Protein AF-A0A1I5LQE5-F1 (afdb_monomer_lite)

Sequence (142 aa):
MKKIWIHKKVYSLDMPLDDIEKDLETELRDYFKTEIGVSVKMVGDNVVEVLFHRTMNVDAHEDTILEQDTWLLTGEGHDNFVPAYSSAGSFAHFPNMVYYIDKTDFEDAYKRNAEFYSGCKIKKVTVTEWSTMLILRVEFEQ

Foldseek 3Di:
DDWFAFQLDIGDPVDDQVVVQVVLQVVCCVVVVDGWGWGWDDDPDFKIKIKIFAPFFDDDDDFWDWPVVLCRGHVPPRPPQDALDDPVVVPDPDPPDIDIDGQVSRFVSSQVVRCVVHVFAWPGWHWDDDGGMIMIMTGGDD

Secondary structure (DSSP, 8-state):
--EEEETTEEEETTS-HHHHHHHHHHHHHHHHSS--EEEEEEETTTEEEEEEE-SS-----SSEEEHHHHHHHH-TT-TT---SS-TTGGGG--TT---EEEHHHHHHHHHHHHHHHH---EEEEEEEEETTEEEEEEEEP-

Structure (mmCIF, N/CA/C/O backbone):
data_AF-A0A1I5LQE5-F1
#
_entry.id   AF-A0A1I5LQE5-F1
#
loop_
_atom_site.group_PDB
_atom_site.id
_atom_site.type_symbol
_atom_site.label_atom_id
_atom_site.label_alt_id
_atom_site.label_comp_id
_atom_site.label_asym_id
_atom_site.label_entity_id
_atom_site.label_seq_id
_atom_site.pdbx_PDB_ins_code
_atom_site.Cartn_x
_atom_site.Cartn_y
_atom_site.Cartn_z
_atom_site.occupancy
_atom_site.B_iso_or_equiv
_atom_site.auth_seq_id
_atom_site.auth_comp_id
_atom_site.auth_asym_id
_atom_site.auth_atom_id
_atom_site.pdbx_PDB_model_num
ATOM 1 N N . MET A 1 1 ? -10.208 -1.479 15.105 1.00 79.06 1 MET A N 1
ATOM 2 C CA . MET A 1 1 ? -8.745 -1.290 15.050 1.00 79.06 1 MET A CA 1
ATOM 3 C C . MET A 1 1 ? -8.305 -1.589 13.632 1.00 79.06 1 MET A C 1
ATOM 5 O O . MET A 1 1 ? -8.480 -2.723 13.198 1.00 79.06 1 MET A O 1
ATOM 9 N N . LYS A 1 2 ? -7.858 -0.570 12.893 1.00 91.44 2 LYS A N 1
ATOM 10 C CA . LYS A 1 2 ? -7.466 -0.723 11.486 1.00 91.44 2 LYS A CA 1
ATOM 11 C C . LYS A 1 2 ? -6.021 -1.196 11.432 1.00 91.44 2 LYS A C 1
ATOM 13 O O . LYS A 1 2 ? -5.190 -0.740 12.216 1.00 91.44 2 LYS A O 1
ATOM 18 N N . LYS A 1 3 ? -5.738 -2.132 10.539 1.00 95.75 3 LYS A N 1
ATOM 19 C CA . LYS A 1 3 ? -4.405 -2.684 10.338 1.00 95.75 3 LYS A CA 1
ATOM 20 C C . LYS A 1 3 ? -4.129 -2.762 8.849 1.00 95.75 3 LYS A C 1
ATOM 22 O O . LYS A 1 3 ? -5.023 -3.130 8.091 1.00 95.75 3 LYS A O 1
ATOM 27 N N . ILE A 1 4 ? -2.910 -2.445 8.444 1.00 95.56 4 ILE A N 1
ATOM 28 C CA . ILE A 1 4 ? -2.469 -2.581 7.056 1.00 95.56 4 ILE A CA 1
ATOM 29 C C . ILE A 1 4 ? -1.431 -3.696 6.960 1.00 95.56 4 ILE A C 1
ATOM 31 O O . ILE A 1 4 ? -0.595 -3.841 7.848 1.00 95.56 4 ILE A O 1
ATOM 35 N N . TRP A 1 5 ? -1.509 -4.502 5.905 1.00 95.00 5 TRP A N 1
ATOM 36 C CA . TRP A 1 5 ? -0.526 -5.541 5.615 1.00 95.00 5 TRP A CA 1
ATOM 37 C C . TRP A 1 5 ? 0.426 -5.059 4.522 1.00 95.00 5 TRP A C 1
ATOM 39 O O . TRP A 1 5 ? -0.018 -4.787 3.416 1.00 95.00 5 TRP A O 1
ATOM 49 N N . ILE A 1 6 ? 1.714 -4.918 4.804 1.00 94.31 6 ILE A N 1
ATOM 50 C CA . ILE A 1 6 ? 2.703 -4.408 3.848 1.00 94.31 6 ILE A CA 1
ATOM 51 C C . ILE A 1 6 ? 3.969 -5.217 4.015 1.00 94.31 6 ILE A C 1
ATOM 53 O O . ILE A 1 6 ? 4.400 -5.420 5.146 1.00 94.31 6 ILE A O 1
ATOM 57 N N . HIS A 1 7 ? 4.538 -5.663 2.896 1.00 91.19 7 HIS A N 1
ATOM 58 C CA . HIS A 1 7 ? 5.806 -6.378 2.836 1.00 91.19 7 HIS A CA 1
ATOM 59 C C . HIS A 1 7 ? 5.927 -7.415 3.961 1.00 91.19 7 HIS A C 1
ATOM 61 O O . HIS A 1 7 ? 6.694 -7.241 4.897 1.00 91.19 7 HIS A O 1
ATOM 67 N N . LYS A 1 8 ? 5.123 -8.487 3.906 1.00 88.62 8 LYS A N 1
ATOM 68 C CA . LYS A 1 8 ? 5.107 -9.582 4.904 1.00 88.62 8 LYS A CA 1
ATOM 69 C C . LYS A 1 8 ? 4.585 -9.230 6.305 1.00 88.62 8 LYS A C 1
ATOM 71 O O . LYS A 1 8 ? 4.215 -10.147 7.034 1.00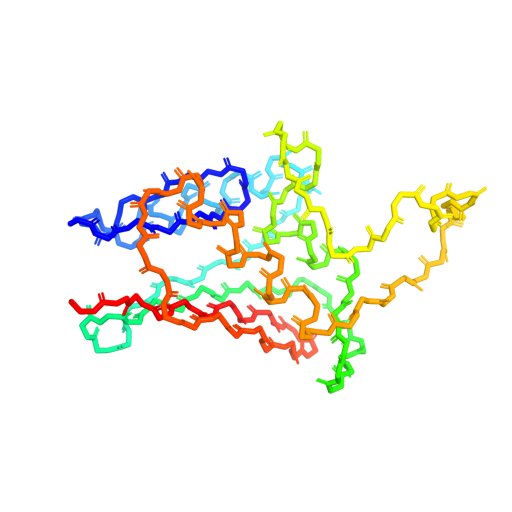 88.62 8 LYS A O 1
ATOM 76 N N . LYS A 1 9 ? 4.475 -7.959 6.694 1.00 92.75 9 LYS A N 1
ATOM 77 C CA . LYS A 1 9 ? 4.071 -7.556 8.052 1.00 92.75 9 LYS A CA 1
ATOM 78 C C . LYS A 1 9 ? 2.691 -6.928 8.126 1.00 92.75 9 LYS A C 1
ATOM 80 O O . LYS A 1 9 ? 2.166 -6.395 7.157 1.00 92.75 9 LYS A O 1
ATOM 85 N N . VAL A 1 10 ? 2.094 -6.986 9.316 1.00 94.81 10 VAL A N 1
ATOM 86 C CA . VAL A 1 10 ? 0.829 -6.318 9.638 1.00 94.81 10 VAL A CA 1
ATOM 87 C C . VAL A 1 10 ? 1.091 -5.229 10.669 1.00 94.81 10 VAL A C 1
ATOM 89 O O . VAL A 1 10 ? 1.505 -5.520 11.790 1.00 94.81 10 VAL A O 1
ATOM 92 N N . TYR A 1 11 ? 0.776 -3.991 10.310 1.00 96.31 11 TYR A N 1
ATOM 93 C CA . TYR A 1 11 ? 0.928 -2.821 11.165 1.00 96.31 11 TYR A CA 1
ATOM 94 C C . TYR A 1 11 ? -0.419 -2.375 11.715 1.00 96.31 11 TYR A C 1
ATOM 96 O O . TYR A 1 11 ? -1.403 -2.289 10.979 1.00 96.31 11 TYR A O 1
ATOM 104 N N . SER A 1 12 ? -0.468 -2.072 13.011 1.00 95.75 12 SER A N 1
ATOM 105 C CA . SER A 1 12 ? -1.611 -1.377 13.602 1.00 95.75 12 SER A CA 1
ATOM 106 C C . SER A 1 12 ? -1.584 0.086 13.191 1.00 95.75 12 SER A C 1
ATOM 108 O O . SER A 1 12 ? -0.578 0.738 13.413 1.00 95.75 12 SER A O 1
ATOM 110 N N . LEU A 1 13 ? -2.685 0.634 12.680 1.00 94.62 13 LEU A N 1
ATOM 111 C CA . LEU A 1 13 ? -2.768 2.069 12.370 1.00 94.62 13 LEU A CA 1
ATOM 112 C C . LEU A 1 13 ? -3.021 2.947 13.610 1.00 94.62 13 LEU A C 1
ATOM 114 O O . LEU A 1 13 ? -3.125 4.161 13.483 1.00 94.62 13 LEU A O 1
ATOM 118 N N . ASP A 1 14 ? -3.096 2.345 14.801 1.00 93.06 14 ASP A N 1
ATOM 119 C CA . ASP A 1 14 ? -3.139 3.073 16.077 1.00 93.06 14 ASP A CA 1
ATOM 120 C C . ASP A 1 14 ? -1.729 3.450 16.585 1.00 93.06 14 ASP A C 1
ATOM 122 O O . ASP A 1 14 ? -1.602 4.184 17.566 1.00 93.06 14 ASP A O 1
ATOM 126 N N . MET A 1 15 ? -0.665 2.925 15.962 1.00 94.44 15 MET A N 1
ATOM 127 C CA . MET A 1 15 ? 0.716 3.291 16.295 1.00 94.44 15 MET A CA 1
ATOM 128 C C . MET A 1 15 ? 1.154 4.553 15.530 1.00 94.44 15 MET A C 1
ATOM 130 O O . MET A 1 15 ? 0.560 4.869 14.496 1.00 94.44 15 MET A O 1
ATOM 134 N N . PRO A 1 16 ? 2.193 5.271 15.996 1.00 96.44 16 PRO A N 1
ATOM 135 C CA . PRO A 1 16 ? 2.749 6.396 15.249 1.00 96.44 16 PRO A CA 1
ATOM 136 C C . PRO A 1 16 ? 3.158 5.972 13.833 1.00 96.44 16 PRO A C 1
ATOM 138 O O . PRO A 1 16 ? 3.851 4.970 13.661 1.00 96.44 16 PRO A O 1
ATOM 141 N N . LEU A 1 17 ? 2.739 6.729 12.816 1.00 96.44 17 LEU A N 1
ATOM 142 C CA . LEU A 1 17 ? 3.024 6.384 11.417 1.00 96.44 17 LEU A CA 1
ATOM 143 C C . LEU A 1 17 ? 4.531 6.403 11.129 1.00 96.44 17 LEU A C 1
ATOM 145 O O . LEU A 1 17 ? 5.018 5.491 10.473 1.00 96.44 17 LEU A O 1
ATOM 149 N N . ASP A 1 18 ? 5.276 7.332 11.731 1.00 97.31 18 ASP A N 1
ATOM 150 C CA . ASP A 1 18 ? 6.742 7.387 11.671 1.00 97.31 18 ASP A CA 1
ATOM 151 C C . ASP A 1 18 ? 7.419 6.097 12.179 1.00 97.31 18 ASP A C 1
ATOM 153 O O . ASP A 1 18 ? 8.531 5.771 11.762 1.00 97.31 18 ASP A O 1
ATOM 157 N N . ASP A 1 19 ? 6.787 5.363 13.104 1.00 97.62 19 ASP A N 1
ATOM 158 C CA . ASP A 1 19 ? 7.319 4.083 13.588 1.00 97.62 19 ASP A CA 1
ATOM 159 C C . ASP A 1 19 ? 7.067 2.966 12.566 1.00 97.62 19 ASP A C 1
ATOM 161 O O . ASP A 1 19 ? 7.921 2.096 12.390 1.00 97.62 19 ASP A O 1
ATOM 165 N N . ILE A 1 20 ? 5.927 3.008 11.861 1.00 97.19 20 ILE A N 1
ATOM 166 C CA . ILE A 1 20 ? 5.643 2.113 10.727 1.00 97.19 20 ILE A CA 1
ATOM 167 C C . ILE A 1 20 ? 6.643 2.382 9.602 1.00 97.19 20 ILE A C 1
ATOM 169 O O . ILE A 1 20 ? 7.232 1.438 9.083 1.00 97.19 20 ILE A O 1
ATOM 173 N N . GLU A 1 21 ? 6.849 3.655 9.248 1.00 97.69 21 GLU A N 1
ATOM 174 C CA . GLU A 1 21 ? 7.806 4.078 8.222 1.00 97.69 21 GLU A CA 1
ATOM 175 C C . GLU A 1 21 ? 9.202 3.530 8.531 1.00 97.69 21 GLU A C 1
ATOM 177 O O . GLU A 1 21 ? 9.744 2.770 7.736 1.00 97.69 21 GLU A O 1
ATOM 182 N N . LYS A 1 22 ? 9.755 3.813 9.718 1.00 96.94 22 LYS A N 1
ATOM 183 C CA . LYS A 1 22 ? 11.113 3.376 10.096 1.00 96.94 22 LYS A CA 1
ATOM 184 C C . LYS A 1 22 ? 11.285 1.859 10.131 1.00 96.94 22 LYS A C 1
ATOM 186 O O . LYS A 1 22 ? 12.357 1.360 9.766 1.00 96.94 22 LYS A O 1
ATOM 191 N N . ASP A 1 23 ? 10.279 1.127 10.615 1.00 96.81 23 ASP A N 1
ATOM 192 C CA . ASP A 1 23 ? 10.321 -0.338 10.626 1.00 96.81 23 ASP A CA 1
ATOM 193 C C . ASP A 1 23 ? 10.295 -0.891 9.198 1.00 96.81 23 ASP A C 1
ATOM 195 O O . ASP A 1 23 ? 11.126 -1.734 8.856 1.00 96.81 23 ASP A O 1
ATOM 199 N N . LEU A 1 24 ? 9.410 -0.361 8.348 1.00 95.38 24 LEU A N 1
ATOM 200 C CA . LEU A 1 24 ? 9.290 -0.782 6.957 1.00 95.38 24 LEU A CA 1
ATOM 201 C C . LEU A 1 24 ? 10.550 -0.427 6.152 1.00 95.38 24 LEU A C 1
ATOM 203 O O . LEU A 1 24 ? 11.079 -1.284 5.454 1.00 95.38 24 LEU A O 1
ATOM 207 N N . GLU A 1 25 ? 11.109 0.776 6.299 1.00 95.62 25 GLU A N 1
A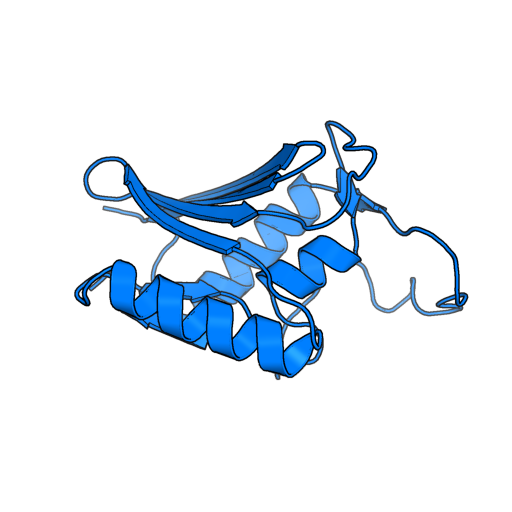TOM 208 C CA . GLU A 1 25 ? 12.391 1.153 5.680 1.00 95.62 25 GLU A CA 1
ATOM 209 C C . GLU A 1 25 ? 13.532 0.224 6.111 1.00 95.62 25 GLU A C 1
ATOM 211 O O . GLU A 1 25 ? 14.378 -0.154 5.299 1.00 95.62 25 GLU A O 1
ATOM 216 N N . THR A 1 26 ? 13.562 -0.167 7.389 1.00 95.12 26 THR A N 1
ATOM 217 C CA . THR A 1 26 ? 14.574 -1.092 7.910 1.00 95.12 26 THR A CA 1
ATOM 218 C C . THR A 1 26 ? 14.426 -2.481 7.309 1.00 95.12 26 THR A C 1
ATOM 220 O O . THR A 1 26 ? 15.415 -3.052 6.851 1.00 95.12 26 THR A O 1
ATOM 223 N N . GLU A 1 27 ? 13.205 -3.000 7.247 1.00 92.06 27 GLU A N 1
ATOM 224 C CA . GLU A 1 27 ? 12.921 -4.300 6.646 1.00 92.06 27 GLU A CA 1
ATOM 225 C C . GLU A 1 27 ? 13.243 -4.328 5.151 1.00 92.06 27 GLU A C 1
ATOM 227 O O . GLU A 1 27 ? 13.918 -5.244 4.680 1.00 92.06 27 GLU A O 1
ATOM 232 N N . LEU A 1 28 ? 12.838 -3.296 4.414 1.00 91.25 28 LEU A N 1
ATOM 233 C CA . LEU A 1 28 ? 13.127 -3.167 2.990 1.00 91.25 28 LEU A CA 1
ATOM 234 C C . LEU A 1 28 ? 14.626 -3.045 2.723 1.00 91.25 28 LEU A C 1
ATOM 236 O O . LEU A 1 28 ? 15.138 -3.696 1.809 1.00 91.25 28 LEU A O 1
ATOM 240 N N . ARG A 1 29 ? 15.350 -2.275 3.542 1.00 91.31 29 ARG A N 1
ATOM 241 C CA . ARG A 1 29 ? 16.811 -2.184 3.461 1.00 91.31 29 ARG A CA 1
ATOM 242 C C . ARG A 1 29 ? 17.473 -3.525 3.723 1.00 91.31 29 ARG A C 1
ATOM 244 O O . ARG A 1 29 ? 18.413 -3.891 3.016 1.00 91.31 29 ARG A O 1
ATOM 251 N N . ASP A 1 30 ? 16.985 -4.279 4.696 1.00 89.50 30 ASP A N 1
ATOM 252 C CA . ASP A 1 30 ? 17.535 -5.591 5.013 1.00 89.50 30 ASP A CA 1
ATOM 253 C C . ASP A 1 30 ? 17.214 -6.629 3.932 1.00 89.50 30 ASP A C 1
ATOM 255 O O . ASP A 1 30 ? 18.069 -7.473 3.640 1.00 89.50 30 ASP A O 1
ATOM 259 N N . TYR A 1 31 ? 16.040 -6.546 3.305 1.00 85.75 31 TYR A N 1
ATOM 260 C CA . TYR A 1 31 ? 15.606 -7.455 2.247 1.00 85.75 31 TYR A CA 1
ATOM 261 C C . TYR A 1 31 ? 16.295 -7.159 0.906 1.00 85.75 31 TYR A C 1
ATOM 263 O O . TYR A 1 31 ? 16.932 -8.041 0.330 1.00 85.75 31 TYR A O 1
ATOM 271 N N . PHE A 1 32 ? 16.235 -5.912 0.434 1.00 84.06 32 PHE A N 1
ATOM 272 C CA . PHE A 1 32 ? 16.760 -5.502 -0.874 1.00 84.06 32 PHE A CA 1
ATOM 273 C C . PHE A 1 32 ? 18.222 -5.040 -0.847 1.00 84.06 32 PHE A C 1
ATOM 275 O O . PHE A 1 32 ? 18.806 -4.801 -1.903 1.00 84.06 32 PHE A O 1
ATOM 282 N N . LYS A 1 33 ? 18.828 -4.905 0.341 1.00 87.00 33 LYS A N 1
ATOM 283 C CA . LYS A 1 33 ? 20.191 -4.369 0.525 1.00 87.00 33 LYS A CA 1
ATOM 284 C C . LYS A 1 33 ? 20.371 -2.969 -0.074 1.00 87.00 33 LYS A C 1
ATOM 286 O O . LYS A 1 33 ? 21.463 -2.614 -0.509 1.00 87.00 33 LYS A O 1
ATOM 291 N N . THR A 1 34 ? 19.301 -2.178 -0.079 1.00 84.94 34 THR A N 1
ATOM 292 C CA . THR A 1 34 ? 19.263 -0.818 -0.625 1.00 84.94 34 THR A CA 1
ATOM 293 C C . THR A 1 34 ? 18.314 0.054 0.187 1.00 84.94 34 THR A C 1
ATOM 295 O O . THR A 1 34 ? 17.352 -0.451 0.757 1.00 84.94 34 THR A O 1
ATOM 298 N N . GLU A 1 35 ? 18.569 1.356 0.259 1.00 87.50 35 GLU A N 1
ATOM 299 C CA . GLU A 1 35 ? 17.653 2.278 0.932 1.00 87.50 35 GLU A CA 1
ATOM 300 C C . GLU A 1 35 ? 16.415 2.509 0.060 1.00 87.50 35 GLU A C 1
ATOM 302 O O . GLU A 1 35 ? 16.530 2.854 -1.113 1.00 87.50 35 GLU A O 1
ATOM 307 N N . ILE A 1 36 ? 15.228 2.313 0.632 1.00 88.88 36 ILE A N 1
ATOM 308 C CA . ILE A 1 36 ? 13.944 2.645 0.008 1.00 88.88 36 ILE A CA 1
ATOM 309 C C . ILE A 1 36 ? 13.245 3.582 0.979 1.00 88.88 36 ILE A C 1
ATOM 311 O O . ILE A 1 36 ? 12.965 3.175 2.102 1.00 88.88 36 ILE A O 1
ATOM 315 N N . GLY A 1 37 ? 13.003 4.824 0.563 1.00 92.81 37 GLY A N 1
ATOM 316 C CA . GLY A 1 37 ? 12.287 5.782 1.402 1.00 92.81 37 GLY A CA 1
ATOM 317 C C . GLY A 1 37 ? 10.810 5.415 1.478 1.00 92.81 37 GLY A C 1
ATOM 318 O O . GLY A 1 37 ? 10.217 5.057 0.456 1.00 92.81 37 GLY A O 1
ATOM 319 N N . VAL A 1 38 ? 10.209 5.522 2.656 1.00 96.56 38 VAL A N 1
ATOM 320 C CA . VAL A 1 38 ? 8.793 5.204 2.868 1.00 96.56 38 VAL A CA 1
ATOM 321 C C . VAL A 1 38 ? 8.093 6.389 3.515 1.00 96.56 38 VAL A C 1
ATOM 323 O O . VAL A 1 38 ? 8.621 7.005 4.432 1.00 96.56 38 VAL A O 1
ATOM 326 N N . SER A 1 39 ? 6.875 6.686 3.065 1.00 97.19 39 SER A N 1
ATOM 327 C CA . SER A 1 39 ? 5.970 7.573 3.793 1.00 97.19 39 SER A CA 1
ATOM 328 C C . SER A 1 39 ? 4.596 6.939 3.958 1.00 97.19 39 SER A C 1
ATOM 330 O O . SER A 1 39 ? 4.024 6.422 2.999 1.00 97.19 39 SER A O 1
ATOM 332 N N . VAL A 1 40 ? 4.052 6.992 5.168 1.00 97.25 40 VAL A N 1
ATOM 333 C CA . VAL A 1 40 ? 2.748 6.463 5.553 1.00 97.25 40 VAL A CA 1
ATOM 334 C C . VAL A 1 40 ? 1.896 7.617 6.061 1.00 97.25 40 VAL A C 1
ATOM 336 O O . VAL A 1 40 ? 2.271 8.344 6.976 1.00 97.25 40 VAL A O 1
ATOM 339 N N . LYS A 1 41 ? 0.696 7.778 5.506 1.00 96.44 41 LYS A N 1
ATOM 340 C CA . LYS A 1 41 ? -0.244 8.805 5.970 1.00 96.44 41 LYS A CA 1
ATOM 341 C C . LYS A 1 41 ? -1.682 8.321 5.942 1.00 96.44 41 LYS A C 1
ATOM 343 O O . LYS A 1 41 ? -2.074 7.513 5.101 1.00 96.44 41 LYS A O 1
ATOM 348 N N . MET A 1 42 ? -2.490 8.895 6.824 1.00 96.12 42 MET A N 1
ATOM 349 C CA . MET A 1 42 ? -3.942 8.765 6.773 1.00 96.12 42 MET A CA 1
ATOM 350 C C . MET A 1 42 ? -4.534 9.841 5.857 1.00 96.12 42 MET A C 1
ATOM 352 O O . MET A 1 42 ? -4.154 11.011 5.924 1.00 96.12 42 MET A O 1
ATOM 356 N N . VAL A 1 43 ? -5.480 9.452 5.006 1.00 94.69 43 VAL A N 1
ATOM 357 C CA . VAL A 1 43 ? -6.265 10.348 4.150 1.00 94.69 43 VAL A CA 1
ATOM 358 C C . VAL A 1 43 ? -7.719 10.282 4.610 1.00 94.69 43 VAL A C 1
ATOM 360 O O . VAL A 1 43 ? -8.475 9.384 4.250 1.00 94.69 43 VAL A O 1
ATOM 363 N N . GLY A 1 44 ? -8.111 11.228 5.462 1.00 91.25 44 GLY A N 1
ATOM 364 C CA . GLY A 1 44 ? -9.356 11.105 6.222 1.00 91.25 44 GLY A CA 1
ATOM 365 C C . GLY A 1 44 ? -9.292 9.951 7.229 1.00 91.25 44 GLY A C 1
ATOM 366 O O . GLY A 1 44 ? -8.210 9.526 7.632 1.00 91.25 44 GLY A O 1
ATOM 367 N N . ASP A 1 45 ? -10.452 9.432 7.632 1.00 90.75 45 ASP A N 1
ATOM 368 C CA . ASP A 1 45 ? -10.521 8.515 8.778 1.00 90.75 45 ASP A CA 1
ATOM 369 C C . ASP A 1 45 ? -10.299 7.043 8.412 1.00 90.75 45 ASP A C 1
ATOM 371 O O . ASP A 1 45 ? -9.983 6.229 9.281 1.00 90.75 45 ASP A O 1
ATOM 375 N N . ASN A 1 46 ? -10.512 6.650 7.152 1.00 94.31 46 ASN A N 1
ATOM 376 C CA . ASN A 1 46 ? -10.545 5.247 6.723 1.00 94.31 46 ASN A CA 1
ATOM 377 C C . ASN A 1 46 ? -9.663 4.913 5.522 1.00 94.31 46 ASN A C 1
ATOM 379 O O . ASN A 1 46 ? -9.753 3.789 5.036 1.00 94.31 46 ASN A O 1
ATOM 383 N N . VAL A 1 47 ? -8.813 5.828 5.069 1.00 97.19 47 VAL A N 1
ATOM 384 C CA . VAL A 1 47 ? -7.864 5.552 3.989 1.00 97.19 47 VAL A CA 1
ATOM 385 C C . VAL A 1 47 ? -6.452 5.721 4.516 1.00 97.19 47 VAL A C 1
ATOM 387 O O . VAL A 1 47 ? -6.144 6.730 5.143 1.00 97.19 47 VAL A O 1
ATOM 390 N N . VAL A 1 48 ? -5.596 4.746 4.236 1.00 97.62 48 VAL A N 1
ATOM 391 C CA . VAL A 1 48 ? -4.149 4.850 4.429 1.00 97.62 48 VAL A CA 1
ATOM 392 C C . VAL A 1 48 ? -3.469 4.863 3.064 1.00 97.62 48 VAL A C 1
ATOM 394 O O . VAL A 1 48 ? -3.860 4.129 2.153 1.00 97.62 48 VAL A O 1
ATOM 397 N N . GLU A 1 49 ? -2.468 5.720 2.919 1.00 97.81 49 GLU A N 1
ATOM 398 C CA . GLU A 1 49 ? -1.557 5.743 1.780 1.00 97.81 49 GLU A CA 1
ATOM 399 C C . GLU A 1 49 ? -0.154 5.403 2.250 1.00 97.81 49 GLU A C 1
ATOM 401 O O . GLU A 1 49 ? 0.328 5.990 3.219 1.00 97.81 49 GLU A O 1
ATOM 406 N N . VAL A 1 50 ? 0.496 4.492 1.531 1.00 97.75 50 VAL A N 1
ATOM 407 C CA . VAL A 1 50 ? 1.908 4.168 1.704 1.00 97.75 50 VAL A CA 1
ATOM 408 C C . VAL A 1 50 ? 2.631 4.440 0.400 1.00 97.75 50 VAL A C 1
ATOM 410 O O . VAL A 1 50 ? 2.288 3.889 -0.645 1.00 97.75 50 VAL A O 1
ATOM 413 N N . LEU A 1 51 ? 3.599 5.340 0.473 1.00 96.50 51 LEU A N 1
ATOM 414 C CA . LEU A 1 51 ? 4.415 5.794 -0.632 1.00 96.50 51 LEU A CA 1
ATOM 415 C C . LEU A 1 51 ? 5.798 5.172 -0.486 1.00 96.50 51 LEU A C 1
ATOM 417 O O . LEU A 1 51 ? 6.410 5.280 0.572 1.00 96.50 51 LEU A O 1
ATOM 421 N N . PHE A 1 52 ? 6.295 4.570 -1.558 1.00 95.00 52 PHE A N 1
ATOM 422 C CA . PHE A 1 52 ? 7.653 4.052 -1.652 1.00 95.00 52 PHE A CA 1
ATOM 423 C C . PHE A 1 52 ? 8.425 4.903 -2.650 1.00 95.00 52 PHE A C 1
ATOM 425 O O . PHE A 1 52 ? 8.049 4.991 -3.820 1.00 95.00 52 PHE A O 1
ATOM 432 N N . HIS A 1 53 ? 9.503 5.527 -2.191 1.00 91.62 53 HIS A N 1
ATOM 433 C CA . HIS A 1 53 ? 10.415 6.316 -3.003 1.00 91.62 53 HIS A CA 1
ATOM 434 C C . HIS A 1 53 ? 11.477 5.396 -3.597 1.00 91.62 53 HIS A C 1
ATOM 436 O O . HIS A 1 53 ? 12.328 4.854 -2.888 1.00 91.62 53 HIS A O 1
ATOM 442 N N . ARG A 1 54 ? 11.419 5.215 -4.915 1.00 79.94 54 ARG A N 1
ATOM 443 C CA . ARG A 1 54 ? 12.361 4.378 -5.655 1.00 79.94 54 ARG A CA 1
ATOM 444 C C . ARG A 1 54 ? 13.694 5.099 -5.800 1.00 79.94 54 ARG A C 1
ATOM 446 O O . ARG A 1 54 ? 13.749 6.306 -6.023 1.00 79.94 54 ARG A O 1
ATOM 453 N N . THR A 1 55 ? 14.774 4.331 -5.750 1.00 76.12 55 THR A N 1
ATOM 454 C CA . THR A 1 55 ? 16.134 4.824 -6.017 1.00 76.12 55 THR A CA 1
ATOM 455 C C . THR A 1 55 ? 16.458 4.905 -7.507 1.00 76.12 55 THR A C 1
ATOM 457 O O . THR A 1 55 ? 17.458 5.513 -7.885 1.00 76.12 55 THR A O 1
ATOM 460 N N . MET A 1 56 ? 15.618 4.317 -8.363 1.00 73.56 56 MET A N 1
ATOM 461 C CA . MET A 1 56 ? 15.769 4.315 -9.817 1.00 73.56 56 MET A CA 1
ATOM 462 C C . MET A 1 56 ? 14.449 4.660 -10.503 1.00 73.56 56 MET A C 1
ATOM 464 O O . MET A 1 56 ? 13.373 4.364 -9.985 1.00 73.56 56 MET A O 1
ATOM 468 N N . ASN A 1 57 ? 14.556 5.258 -11.690 1.00 75.75 57 ASN A N 1
ATOM 469 C CA . ASN A 1 57 ? 13.412 5.483 -12.562 1.00 75.75 57 ASN A CA 1
ATOM 470 C C . ASN A 1 57 ? 12.978 4.173 -13.208 1.00 75.75 57 ASN A C 1
ATOM 472 O O . ASN A 1 57 ? 13.815 3.405 -13.685 1.00 75.75 57 ASN A O 1
ATOM 476 N N . VAL A 1 58 ? 11.672 3.979 -13.281 1.00 73.38 58 VAL A N 1
ATOM 477 C CA . VAL A 1 58 ? 11.054 2.853 -13.974 1.00 73.38 58 VAL A CA 1
ATOM 478 C C . VAL A 1 58 ? 10.012 3.386 -14.946 1.00 73.38 58 VAL A C 1
ATOM 480 O O . VAL A 1 58 ? 9.342 4.383 -14.664 1.00 73.38 58 VAL A O 1
ATOM 483 N N . ASP A 1 59 ? 9.915 2.759 -16.114 1.00 74.81 59 ASP A N 1
ATOM 484 C CA . ASP A 1 59 ? 8.897 3.105 -17.101 1.00 74.81 59 ASP A CA 1
ATOM 485 C C . ASP A 1 59 ? 7.552 2.577 -16.599 1.00 74.81 59 ASP A C 1
ATOM 487 O O . ASP A 1 59 ? 7.234 1.397 -16.728 1.00 74.81 59 ASP A O 1
ATOM 491 N N . ALA A 1 60 ? 6.803 3.465 -15.946 1.00 72.62 60 ALA A N 1
ATOM 492 C CA . ALA A 1 60 ? 5.477 3.183 -15.428 1.00 72.62 60 ALA A CA 1
ATOM 493 C C . ALA A 1 60 ? 4.481 3.027 -16.583 1.00 72.62 60 ALA A C 1
ATOM 495 O O . ALA A 1 60 ? 4.458 3.841 -17.510 1.00 72.62 60 ALA A O 1
ATOM 496 N N . HIS A 1 61 ? 3.619 2.021 -16.493 1.00 77.44 61 HIS A N 1
ATOM 497 C CA . HIS A 1 61 ? 2.544 1.786 -17.456 1.00 77.44 61 HIS A CA 1
ATOM 498 C C . HIS A 1 61 ? 1.186 1.951 -16.765 1.00 77.44 61 HIS A C 1
ATOM 500 O O . HIS A 1 61 ? 1.024 1.604 -15.596 1.00 77.44 61 HIS A O 1
ATOM 506 N N . GLU A 1 62 ? 0.196 2.503 -17.471 1.00 78.50 62 GLU A N 1
ATOM 507 C CA . GLU A 1 62 ? -1.073 2.905 -16.843 1.00 78.50 62 GLU A CA 1
ATOM 508 C C . GLU A 1 62 ? -1.844 1.718 -16.239 1.00 78.50 62 GLU A C 1
ATOM 510 O O . GLU A 1 62 ? -2.291 1.806 -15.091 1.00 78.50 62 GLU A O 1
ATOM 515 N N . ASP A 1 63 ? -1.905 0.590 -16.950 1.00 87.00 63 ASP A N 1
ATOM 516 C CA . ASP A 1 63 ? -2.768 -0.552 -16.604 1.00 87.00 63 ASP A CA 1
ATOM 517 C C . ASP A 1 63 ? -2.020 -1.750 -16.004 1.00 87.00 63 ASP A C 1
ATOM 519 O O . ASP A 1 63 ? -2.619 -2.775 -15.681 1.00 87.00 63 ASP A O 1
ATOM 523 N N . THR A 1 64 ? -0.707 -1.635 -15.822 1.00 87.38 64 THR A N 1
ATOM 524 C CA . THR A 1 64 ? 0.109 -2.718 -15.268 1.00 87.38 64 THR A CA 1
ATOM 525 C C . THR A 1 64 ? 0.916 -2.260 -14.066 1.00 87.38 64 THR A C 1
ATOM 527 O O . THR A 1 64 ? 1.066 -1.068 -13.808 1.00 87.38 64 THR A O 1
ATOM 530 N N . ILE A 1 65 ? 1.446 -3.228 -13.332 1.00 87.44 65 ILE A N 1
ATOM 531 C CA . ILE A 1 65 ? 2.433 -3.042 -12.275 1.00 87.44 65 ILE A CA 1
ATOM 532 C C . ILE A 1 65 ? 3.616 -3.968 -12.545 1.00 87.44 65 ILE A C 1
ATOM 534 O O . ILE A 1 65 ? 3.432 -5.098 -13.009 1.00 87.44 65 ILE A O 1
ATOM 538 N N . LEU A 1 66 ? 4.834 -3.504 -12.277 1.00 86.06 66 LEU A N 1
ATOM 539 C CA . LEU A 1 66 ? 6.010 -4.356 -12.389 1.00 86.06 66 LEU A CA 1
ATOM 540 C C . LEU A 1 66 ? 5.972 -5.438 -11.315 1.00 86.06 66 LEU A C 1
ATOM 542 O O . LEU A 1 66 ? 5.647 -5.186 -10.155 1.00 86.06 66 LEU A O 1
ATOM 546 N N . GLU A 1 67 ? 6.386 -6.645 -11.673 1.00 83.38 67 GLU A N 1
ATOM 547 C CA . GLU A 1 67 ? 6.501 -7.751 -10.721 1.00 83.38 67 GLU A CA 1
ATOM 548 C C . GLU A 1 67 ? 7.366 -7.379 -9.503 1.00 83.38 67 GLU A C 1
ATOM 550 O O . GLU A 1 67 ? 6.987 -7.645 -8.364 1.00 83.38 67 GLU A O 1
ATOM 555 N N . GLN A 1 68 ? 8.457 -6.643 -9.714 1.00 82.12 68 GLN A N 1
ATOM 556 C CA . GLN A 1 68 ? 9.331 -6.161 -8.639 1.00 82.12 68 GLN A CA 1
ATOM 557 C C . GLN A 1 68 ? 8.600 -5.259 -7.631 1.00 82.12 68 GLN A C 1
ATOM 559 O O . GLN A 1 68 ? 8.871 -5.322 -6.433 1.00 82.12 68 GLN A O 1
ATOM 564 N N . ASP A 1 69 ? 7.634 -4.459 -8.083 1.00 87.75 69 ASP A N 1
ATOM 565 C CA . ASP A 1 69 ? 6.800 -3.652 -7.190 1.00 87.75 69 ASP A CA 1
ATOM 566 C C . ASP A 1 69 ? 5.786 -4.495 -6.440 1.00 87.75 69 ASP A C 1
ATOM 568 O O . ASP A 1 69 ? 5.492 -4.228 -5.275 1.00 87.75 69 ASP A O 1
ATOM 572 N N . THR A 1 70 ? 5.280 -5.558 -7.063 1.00 87.19 70 THR A N 1
ATOM 573 C CA . THR A 1 70 ? 4.450 -6.511 -6.327 1.00 87.19 70 THR A CA 1
ATOM 574 C C . THR A 1 70 ? 5.247 -7.151 -5.196 1.00 87.19 70 THR A C 1
ATOM 576 O O . THR A 1 70 ? 4.721 -7.290 -4.091 1.00 87.19 70 THR A O 1
ATOM 579 N N . TRP A 1 71 ? 6.535 -7.442 -5.404 1.00 84.62 71 TRP A N 1
ATOM 580 C CA . TRP A 1 71 ? 7.425 -7.944 -4.355 1.00 84.62 71 TRP A CA 1
ATOM 581 C C . TRP A 1 71 ? 7.710 -6.892 -3.293 1.00 84.62 71 TRP A C 1
ATOM 583 O O . TRP A 1 71 ? 7.745 -7.221 -2.110 1.00 84.62 71 TRP A O 1
ATOM 593 N N . LEU A 1 72 ? 7.868 -5.629 -3.686 1.00 88.94 72 LEU A N 1
ATOM 594 C CA . LEU A 1 72 ? 8.010 -4.523 -2.746 1.00 88.94 72 LEU A CA 1
ATOM 595 C C . LEU A 1 72 ? 6.792 -4.435 -1.813 1.00 88.94 72 LEU A C 1
ATOM 597 O O . LEU A 1 72 ? 6.959 -4.380 -0.597 1.00 88.94 72 LEU A O 1
ATOM 601 N N . LEU A 1 73 ? 5.579 -4.507 -2.366 1.00 91.38 73 LEU A N 1
ATOM 602 C CA . LEU A 1 73 ? 4.329 -4.371 -1.613 1.00 91.38 73 LEU A CA 1
ATOM 603 C C . LEU A 1 73 ? 3.966 -5.600 -0.774 1.00 91.38 73 LEU A C 1
ATOM 605 O O . LEU A 1 73 ? 3.381 -5.458 0.299 1.00 91.38 73 LEU A O 1
ATOM 609 N N . THR A 1 74 ? 4.267 -6.802 -1.260 1.00 88.56 74 THR A N 1
ATOM 610 C CA . THR A 1 74 ? 3.784 -8.057 -0.656 1.00 88.56 74 THR A CA 1
ATOM 611 C C . THR A 1 74 ? 4.879 -8.822 0.074 1.00 88.56 74 THR A C 1
ATOM 613 O O . THR A 1 74 ? 4.593 -9.545 1.029 1.00 88.56 74 THR A O 1
ATOM 616 N N . GLY A 1 75 ? 6.132 -8.628 -0.341 1.00 81.38 75 GLY A N 1
ATOM 617 C CA . GLY A 1 75 ? 7.262 -9.461 0.026 1.00 81.38 75 GLY A CA 1
ATOM 618 C C . GLY A 1 75 ? 7.050 -10.888 -0.473 1.00 81.38 75 GLY A C 1
ATOM 619 O O . GLY A 1 75 ? 6.689 -11.768 0.301 1.00 81.38 75 GLY A O 1
ATOM 620 N N . GLU A 1 76 ? 7.253 -11.146 -1.760 1.00 70.19 76 GLU A N 1
ATOM 621 C CA . GLU A 1 76 ? 6.994 -12.470 -2.335 1.00 70.19 76 GLU A CA 1
ATOM 622 C C . GLU A 1 76 ? 7.716 -13.607 -1.570 1.00 70.19 76 GLU A C 1
ATOM 624 O O . GLU A 1 76 ? 8.800 -13.435 -0.990 1.00 70.19 76 GLU A O 1
ATOM 629 N N . GLY A 1 77 ? 7.047 -14.764 -1.492 1.00 54.28 77 GLY A N 1
ATOM 630 C CA . GLY A 1 77 ? 7.465 -15.923 -0.697 1.00 54.28 77 GLY A CA 1
ATOM 631 C C . GLY A 1 77 ? 6.993 -15.917 0.764 1.00 54.28 77 GLY A C 1
ATOM 632 O O . GLY A 1 77 ? 7.435 -16.762 1.535 1.00 54.28 77 GLY A O 1
ATOM 633 N N . HIS A 1 78 ? 6.125 -14.981 1.168 1.00 48.91 78 HIS A N 1
ATOM 634 C CA . HIS A 1 78 ? 5.455 -15.039 2.472 1.00 48.91 78 HIS A CA 1
ATOM 635 C C . HIS A 1 78 ? 4.339 -16.094 2.484 1.00 48.91 78 HIS A C 1
ATOM 637 O O . HIS A 1 78 ? 3.530 -16.157 1.553 1.00 48.91 78 HIS A O 1
ATOM 643 N N . ASP A 1 79 ? 4.300 -16.911 3.539 1.00 53.59 79 ASP A N 1
ATOM 644 C CA . ASP A 1 79 ? 3.454 -18.104 3.650 1.00 53.59 79 ASP A CA 1
ATOM 645 C C . ASP A 1 79 ? 1.980 -17.824 3.329 1.00 53.59 79 ASP A C 1
ATOM 647 O O . ASP A 1 79 ? 1.300 -17.145 4.093 1.00 53.59 79 ASP A O 1
ATOM 651 N N . ASN A 1 80 ? 1.466 -18.452 2.264 1.00 60.84 80 ASN A N 1
ATOM 652 C CA . ASN A 1 80 ? 0.082 -18.377 1.766 1.00 60.84 80 ASN A CA 1
ATOM 653 C C . ASN A 1 80 ? -0.299 -17.121 0.959 1.00 60.84 80 ASN A C 1
ATOM 655 O O . ASN A 1 80 ? -1.486 -16.947 0.675 1.00 60.84 80 ASN A O 1
ATOM 659 N N . PHE A 1 81 ? 0.650 -16.268 0.542 1.00 71.50 81 PHE A N 1
ATOM 660 C CA . PHE A 1 81 ? 0.334 -15.235 -0.451 1.00 71.50 81 PHE A CA 1
ATOM 661 C C . PHE A 1 81 ? -0.142 -15.887 -1.755 1.00 71.50 81 PHE A C 1
ATOM 663 O O . PHE A 1 81 ? 0.574 -16.689 -2.355 1.00 71.50 81 PHE A O 1
ATOM 670 N N . VAL A 1 82 ? -1.353 -15.537 -2.188 1.00 76.06 82 VAL A N 1
ATOM 671 C CA . VAL A 1 82 ? -1.885 -15.961 -3.488 1.00 76.06 82 VAL A CA 1
ATOM 672 C C . VAL A 1 82 ? -1.619 -14.841 -4.495 1.00 76.06 82 VAL A C 1
ATOM 674 O O . VAL A 1 82 ? -2.326 -13.826 -4.432 1.00 76.06 82 VAL A O 1
ATOM 677 N N . PRO A 1 83 ? -0.619 -14.986 -5.387 1.00 72.88 83 PRO A N 1
ATOM 678 C CA . PRO A 1 83 ? -0.315 -13.971 -6.385 1.00 72.88 83 PRO A CA 1
ATOM 679 C C . PRO A 1 83 ? -1.457 -13.814 -7.392 1.00 72.88 83 PRO A C 1
ATOM 681 O O . PRO A 1 83 ? -2.269 -14.717 -7.600 1.00 72.88 83 PRO A O 1
ATOM 684 N N . ALA A 1 84 ? -1.500 -12.647 -8.032 1.00 68.06 84 ALA A N 1
ATOM 685 C CA . ALA A 1 84 ? -2.441 -12.346 -9.108 1.00 68.06 84 ALA A CA 1
ATOM 686 C C . ALA A 1 84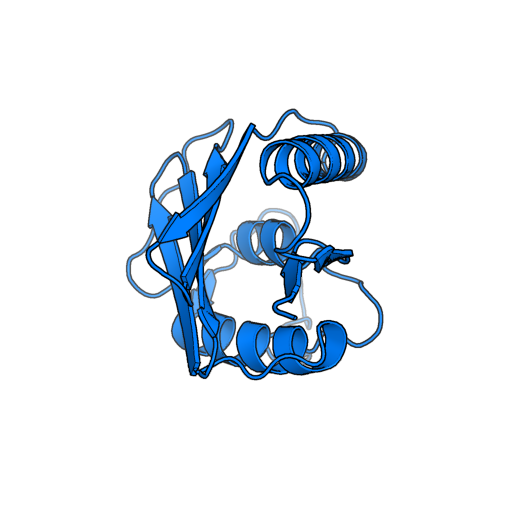 ? -2.178 -13.173 -10.379 1.00 68.06 84 ALA A C 1
ATOM 688 O O . ALA A 1 84 ? -3.097 -13.450 -11.144 1.00 68.06 84 ALA A O 1
ATOM 689 N N . TYR A 1 85 ? -0.935 -13.609 -10.591 1.00 66.25 85 TYR A N 1
ATOM 690 C CA . TYR A 1 85 ? -0.557 -14.440 -11.726 1.00 66.25 85 TYR A CA 1
ATOM 691 C C . TYR A 1 85 ? -0.737 -15.934 -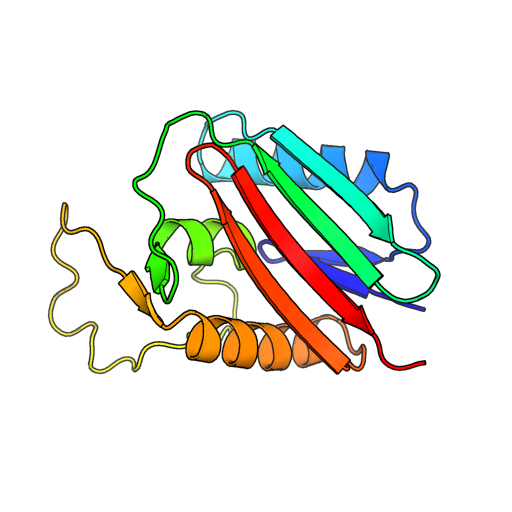11.406 1.00 66.25 85 TYR A C 1
ATOM 693 O O . TYR A 1 85 ? -0.463 -16.403 -10.300 1.00 66.25 85 TYR A O 1
ATOM 701 N N . SER A 1 86 ? -1.197 -16.718 -12.387 1.00 52.59 86 SER A N 1
ATOM 702 C CA . SER A 1 86 ? -1.303 -18.171 -12.214 1.00 52.59 86 SER A CA 1
ATOM 703 C C . SER A 1 86 ? 0.087 -18.809 -12.115 1.00 52.59 86 SER A C 1
ATOM 705 O O . SER A 1 86 ? 0.996 -18.464 -12.871 1.00 52.59 86 SER A O 1
ATOM 707 N N . SER A 1 87 ? 0.233 -19.826 -11.266 1.00 48.34 87 SER A N 1
ATOM 708 C CA . SER A 1 87 ? 1.429 -20.678 -11.190 1.00 48.34 87 SER A CA 1
ATOM 709 C C . SER A 1 87 ? 1.705 -21.487 -12.470 1.00 48.34 87 SER A C 1
ATOM 711 O O . SER A 1 87 ? 2.665 -22.242 -12.511 1.00 48.34 87 SER A O 1
ATOM 713 N N . ALA A 1 88 ? 0.896 -21.349 -13.528 1.00 41.47 88 ALA A N 1
ATOM 714 C CA . ALA A 1 88 ? 1.211 -21.866 -14.859 1.00 41.47 88 ALA A CA 1
ATOM 715 C C . ALA A 1 88 ? 2.087 -20.893 -15.681 1.00 41.47 88 ALA A C 1
ATOM 717 O O . ALA A 1 88 ? 2.740 -21.318 -16.632 1.00 41.47 88 ALA A O 1
ATOM 718 N N . GLY A 1 89 ? 2.154 -19.610 -15.299 1.00 44.84 89 GLY A N 1
ATOM 719 C CA . GLY A 1 89 ? 3.064 -18.615 -15.885 1.00 44.84 89 GLY A CA 1
ATOM 720 C C . GLY A 1 89 ? 4.528 -18.782 -15.456 1.00 44.84 89 GLY A C 1
ATOM 721 O O . GLY A 1 89 ? 5.424 -18.256 -16.106 1.00 44.84 89 GLY A O 1
ATOM 722 N N . SER A 1 90 ? 4.795 -19.577 -14.416 1.00 48.00 90 SER A N 1
ATOM 723 C CA . SER A 1 90 ? 6.146 -19.873 -13.917 1.00 48.00 90 SER A CA 1
ATOM 724 C C . SER A 1 90 ? 6.886 -20.952 -14.718 1.00 48.00 90 SER A C 1
ATOM 726 O O . SER A 1 90 ? 7.985 -21.353 -14.334 1.00 48.00 90 SER A O 1
ATOM 728 N N . PHE A 1 91 ? 6.339 -21.401 -15.857 1.00 46.06 91 PHE A N 1
ATOM 729 C CA . PHE A 1 91 ? 6.995 -22.389 -16.723 1.00 46.06 91 PHE A CA 1
ATOM 730 C C . PHE A 1 91 ? 8.360 -21.926 -17.259 1.00 46.06 91 PHE A C 1
ATOM 732 O O . PHE A 1 91 ? 9.174 -22.767 -17.636 1.00 46.06 91 PHE A O 1
ATOM 739 N N . ALA A 1 92 ? 8.639 -20.619 -17.244 1.00 47.75 92 ALA A N 1
ATOM 740 C CA . ALA A 1 92 ? 9.988 -20.090 -17.371 1.00 47.75 92 ALA A CA 1
ATOM 741 C C . ALA A 1 92 ? 10.059 -18.659 -16.817 1.00 47.75 92 ALA A C 1
ATOM 743 O O . ALA A 1 92 ? 9.818 -17.686 -17.533 1.00 47.75 92 ALA A O 1
ATOM 744 N N . HIS A 1 93 ? 10.405 -18.524 -15.537 1.00 54.00 93 HIS A N 1
ATOM 745 C CA . HIS A 1 93 ? 10.908 -17.250 -15.030 1.00 54.00 93 HIS A CA 1
ATOM 746 C C . HIS A 1 93 ? 12.314 -17.061 -15.619 1.00 54.00 93 HIS A C 1
ATOM 748 O O . HIS A 1 93 ? 13.282 -17.698 -15.196 1.00 54.00 93 HIS A O 1
ATOM 754 N N . PHE A 1 94 ? 12.404 -16.284 -16.695 1.00 57.72 94 PHE A N 1
ATOM 755 C CA . PHE A 1 94 ? 13.646 -16.026 -17.399 1.00 57.72 94 PHE A CA 1
ATOM 756 C C . PHE A 1 94 ? 14.400 -14.919 -16.663 1.00 57.72 94 PHE A C 1
ATOM 758 O O . PHE A 1 94 ? 13.893 -13.798 -16.568 1.00 57.72 94 PHE A O 1
ATOM 765 N N . PRO A 1 95 ? 15.620 -15.186 -16.168 1.00 54.28 95 PRO A N 1
ATOM 766 C CA . PRO A 1 95 ? 16.419 -14.137 -15.562 1.00 54.28 95 PRO A CA 1
ATOM 767 C C . PRO A 1 95 ? 16.646 -13.019 -16.590 1.00 54.28 95 PRO A C 1
ATOM 769 O O . PRO A 1 95 ? 17.041 -13.289 -17.727 1.00 54.28 95 PRO A O 1
ATOM 772 N N . ASN A 1 96 ? 16.422 -11.771 -16.167 1.00 60.97 96 ASN A N 1
ATOM 773 C CA . ASN A 1 96 ? 16.541 -10.528 -16.949 1.00 60.97 96 ASN A CA 1
ATOM 774 C C . ASN A 1 96 ? 15.357 -10.154 -17.866 1.00 60.97 96 ASN A C 1
ATOM 776 O O . ASN A 1 96 ? 15.518 -9.264 -18.701 1.00 60.97 96 ASN A O 1
ATOM 780 N N . MET A 1 97 ? 14.180 -10.774 -17.726 1.00 65.69 97 MET A N 1
ATOM 781 C CA . MET A 1 97 ? 12.951 -10.224 -18.316 1.00 65.69 97 MET A CA 1
ATOM 782 C C . MET A 1 97 ? 12.217 -9.313 -17.332 1.00 65.69 97 MET A C 1
ATOM 784 O O . MET A 1 97 ? 12.194 -9.567 -16.131 1.00 65.69 97 MET A O 1
ATOM 788 N N . VAL A 1 98 ? 11.611 -8.251 -17.864 1.00 71.44 98 VAL A N 1
ATOM 789 C CA . VAL A 1 98 ? 10.668 -7.412 -17.122 1.00 71.44 98 VAL A CA 1
ATOM 790 C C . VAL A 1 98 ? 9.286 -8.036 -17.250 1.00 71.44 98 VAL A C 1
ATOM 792 O O . VAL A 1 98 ? 8.803 -8.250 -18.364 1.00 71.44 98 VAL A O 1
ATOM 795 N N . TYR A 1 99 ? 8.664 -8.324 -16.113 1.00 78.00 99 TYR A N 1
ATOM 796 C CA . TYR A 1 99 ? 7.321 -8.878 -16.046 1.00 78.00 99 TYR A CA 1
ATOM 797 C C . TYR A 1 99 ? 6.338 -7.815 -15.570 1.00 78.00 99 TYR A C 1
ATOM 799 O O . TYR A 1 99 ? 6.584 -7.104 -14.593 1.00 78.00 99 TYR A O 1
ATOM 807 N N . TYR A 1 100 ? 5.216 -7.740 -16.278 1.00 83.25 100 TYR A N 1
ATOM 808 C CA . TYR A 1 100 ? 4.111 -6.840 -15.991 1.00 83.25 100 TYR A CA 1
ATOM 809 C C . TYR A 1 100 ? 2.901 -7.661 -15.567 1.00 83.25 100 TYR A C 1
ATOM 811 O O . TYR A 1 100 ? 2.566 -8.665 -16.199 1.00 83.25 100 TYR A O 1
ATOM 819 N N . ILE A 1 101 ? 2.252 -7.224 -14.498 1.00 85.81 101 ILE A N 1
ATOM 820 C CA . ILE A 1 101 ? 1.035 -7.820 -13.956 1.00 85.81 101 ILE A CA 1
ATOM 821 C C . ILE A 1 101 ? -0.096 -6.823 -14.185 1.00 85.81 101 ILE A C 1
ATOM 823 O O . ILE A 1 101 ? 0.111 -5.620 -14.032 1.00 85.81 101 ILE A O 1
ATOM 827 N N . ASP A 1 102 ? -1.278 -7.308 -14.560 1.00 89.12 102 ASP A N 1
ATOM 828 C CA . ASP A 1 102 ? -2.461 -6.455 -14.649 1.00 89.12 102 ASP A CA 1
ATOM 829 C C . ASP A 1 102 ? -2.733 -5.806 -13.285 1.00 89.12 102 ASP A C 1
ATOM 831 O O . ASP A 1 102 ? -2.754 -6.470 -12.241 1.00 89.12 102 ASP A O 1
ATOM 835 N N . LYS A 1 103 ? -2.892 -4.482 -13.282 1.00 91.38 103 LYS A N 1
ATOM 836 C CA . LYS A 1 103 ? -3.041 -3.718 -12.044 1.00 91.38 103 LYS A CA 1
ATOM 837 C C . LYS A 1 103 ? -4.313 -4.104 -11.289 1.00 91.38 103 LYS A C 1
ATOM 839 O O . LYS A 1 103 ? -4.269 -4.206 -10.065 1.00 91.38 103 LYS A O 1
ATOM 844 N N . THR A 1 104 ? -5.414 -4.355 -11.995 1.00 92.19 104 THR A N 1
ATOM 845 C CA . THR A 1 104 ? -6.692 -4.740 -11.378 1.00 92.19 104 THR A CA 1
ATOM 846 C C . THR A 1 104 ? -6.570 -6.114 -10.731 1.00 92.19 104 THR A C 1
ATOM 848 O O . THR A 1 104 ? -6.957 -6.288 -9.574 1.00 92.19 104 THR A O 1
ATOM 851 N N . ASP A 1 105 ? -5.950 -7.067 -11.432 1.00 90.75 105 ASP A N 1
ATOM 852 C CA . ASP A 1 105 ? -5.705 -8.405 -10.887 1.00 90.75 105 ASP A CA 1
ATOM 853 C C . ASP A 1 105 ? -4.815 -8.346 -9.634 1.00 90.75 105 ASP A C 1
ATOM 855 O O . ASP A 1 105 ? -5.086 -9.032 -8.638 1.00 90.75 105 ASP A O 1
ATOM 859 N N . PHE A 1 106 ? -3.772 -7.504 -9.649 1.00 91.38 106 PHE A N 1
ATOM 860 C CA . PHE A 1 106 ? -2.927 -7.265 -8.479 1.00 91.38 106 PHE A CA 1
ATOM 861 C C . PHE A 1 106 ? -3.712 -6.659 -7.313 1.00 91.38 106 PHE A C 1
ATOM 863 O O . PHE A 1 106 ? -3.617 -7.167 -6.196 1.00 91.38 106 PHE A O 1
ATOM 870 N N . GLU A 1 107 ? -4.480 -5.595 -7.543 1.00 95.12 107 GLU A N 1
ATOM 871 C CA . GLU A 1 107 ? -5.255 -4.911 -6.502 1.00 95.12 107 GLU A CA 1
ATOM 872 C C . GLU A 1 107 ? -6.264 -5.856 -5.834 1.00 95.12 107 GLU A C 1
ATOM 874 O O . GLU A 1 107 ? -6.366 -5.889 -4.602 1.00 95.12 107 GLU A O 1
ATOM 879 N N . ASP A 1 108 ? -6.944 -6.686 -6.626 1.00 93.81 108 ASP A N 1
ATOM 880 C CA . ASP A 1 108 ? -7.882 -7.696 -6.140 1.00 93.81 108 ASP A CA 1
ATOM 881 C C . ASP A 1 108 ? -7.182 -8.806 -5.344 1.00 93.81 108 ASP A C 1
ATOM 883 O O . ASP A 1 108 ? -7.669 -9.230 -4.287 1.00 93.81 108 ASP A O 1
ATOM 887 N N . ALA A 1 109 ? -6.028 -9.285 -5.820 1.00 91.75 109 ALA A N 1
ATOM 888 C CA . ALA A 1 109 ? -5.223 -10.262 -5.094 1.00 91.75 109 ALA A CA 1
ATOM 889 C C . ALA A 1 109 ? -4.700 -9.682 -3.779 1.00 91.75 109 ALA A C 1
ATOM 891 O O . ALA A 1 109 ? -4.874 -10.298 -2.723 1.00 91.75 109 ALA A O 1
ATOM 892 N N . TYR A 1 110 ? -4.117 -8.487 -3.814 1.00 93.88 110 TYR A N 1
ATOM 893 C CA . TYR A 1 110 ? -3.625 -7.801 -2.631 1.00 93.88 110 TYR A CA 1
ATOM 894 C C . TYR A 1 110 ? -4.753 -7.601 -1.618 1.00 93.88 110 TYR A C 1
ATOM 896 O O . TYR A 1 110 ? -4.570 -7.950 -0.455 1.00 93.88 110 TYR A O 1
ATOM 904 N N . LYS A 1 111 ? -5.939 -7.138 -2.044 1.00 95.38 111 LYS A N 1
ATOM 905 C CA . LYS A 1 111 ? -7.108 -6.977 -1.167 1.00 95.38 111 LYS A CA 1
ATOM 906 C C . LYS A 1 111 ? -7.432 -8.270 -0.419 1.00 95.38 111 LYS A C 1
ATOM 908 O O . LYS A 1 111 ? -7.489 -8.252 0.808 1.00 95.38 111 LYS A O 1
ATOM 913 N N . ARG A 1 112 ? -7.591 -9.396 -1.125 1.00 93.44 112 ARG A N 1
ATOM 914 C CA . ARG A 1 112 ? -7.910 -10.697 -0.500 1.00 93.44 112 ARG A CA 1
ATOM 915 C C . ARG A 1 112 ? -6.864 -11.116 0.535 1.00 93.44 112 ARG A C 1
ATOM 917 O O . ARG A 1 112 ? -7.219 -11.556 1.627 1.00 93.44 112 ARG A O 1
ATOM 924 N N . ASN A 1 113 ? -5.585 -10.965 0.200 1.00 92.25 113 ASN A N 1
ATOM 925 C CA . ASN A 1 113 ? -4.484 -11.314 1.096 1.00 92.25 113 ASN A CA 1
ATOM 926 C C . ASN A 1 113 ? -4.420 -10.367 2.306 1.00 92.25 113 ASN A C 1
ATOM 928 O O . ASN A 1 113 ? -4.307 -10.819 3.443 1.00 92.25 113 ASN A O 1
ATOM 932 N N . ALA A 1 114 ? -4.554 -9.060 2.090 1.00 93.44 114 ALA A N 1
ATOM 933 C CA . ALA A 1 114 ? -4.537 -8.063 3.150 1.00 93.44 114 ALA A CA 1
ATOM 934 C C . ALA A 1 114 ? -5.700 -8.265 4.131 1.00 93.44 114 ALA A C 1
ATOM 936 O O . ALA A 1 114 ? -5.480 -8.186 5.338 1.00 93.44 114 ALA A O 1
ATOM 937 N N . GLU A 1 115 ? -6.908 -8.594 3.659 1.00 94.62 115 GLU A N 1
ATOM 938 C CA . GLU A 1 115 ? -8.028 -8.958 4.538 1.00 94.62 115 GLU A CA 1
ATOM 939 C C . GLU A 1 115 ? -7.722 -10.213 5.369 1.00 94.62 115 GLU A C 1
ATOM 941 O O . GLU A 1 115 ? -8.006 -10.239 6.569 1.00 94.62 115 GLU A O 1
ATOM 946 N N . PHE A 1 116 ? -7.100 -11.229 4.758 1.00 91.88 116 PHE A N 1
ATOM 947 C CA . PHE A 1 116 ? -6.703 -12.461 5.442 1.00 91.88 116 PHE A CA 1
ATOM 948 C C . PHE A 1 116 ? -5.671 -12.207 6.552 1.00 91.88 116 PHE A C 1
ATOM 950 O O . PHE A 1 116 ? -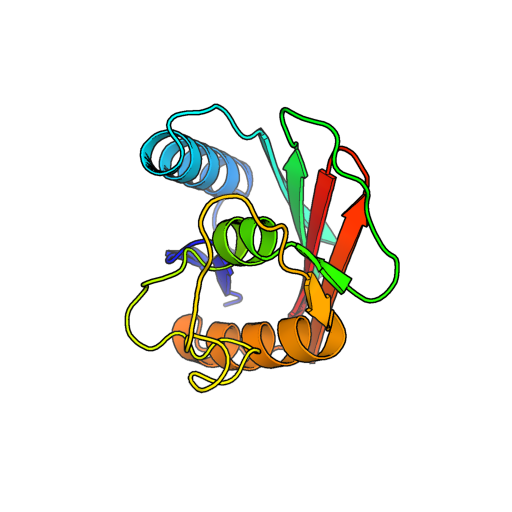5.889 -12.620 7.690 1.00 91.88 116 PHE A O 1
ATOM 957 N N . TYR A 1 117 ? -4.576 -11.498 6.259 1.00 91.56 117 TYR A N 1
ATOM 958 C CA . TYR A 1 117 ? -3.502 -11.264 7.234 1.00 91.56 117 TYR A CA 1
ATOM 959 C C . TYR A 1 117 ? -3.865 -10.220 8.293 1.00 91.56 117 TYR A C 1
ATOM 961 O O . TYR A 1 117 ? -3.541 -10.384 9.470 1.00 91.56 117 TYR A O 1
ATOM 969 N N . SER A 1 118 ? -4.519 -9.126 7.897 1.00 91.31 118 SER A N 1
ATOM 970 C CA . SER A 1 118 ? -4.837 -8.027 8.817 1.00 91.31 118 SER A CA 1
ATOM 971 C C . SER A 1 118 ? -6.075 -8.301 9.675 1.00 91.31 118 SER A C 1
ATOM 973 O O . SER A 1 118 ? -6.239 -7.685 10.734 1.00 91.31 118 SER A O 1
ATOM 975 N N . GLY A 1 119 ? -6.966 -9.186 9.216 1.00 90.69 119 GLY A N 1
ATOM 976 C CA . GLY A 1 119 ? -8.297 -9.381 9.789 1.00 90.69 119 GLY A CA 1
ATOM 977 C C . GLY A 1 119 ? -9.228 -8.172 9.620 1.00 90.69 119 GLY A C 1
ATOM 978 O O . GLY A 1 119 ? -10.288 -8.133 10.244 1.00 90.69 119 GLY A O 1
ATOM 979 N N . CYS A 1 120 ? -8.841 -7.169 8.824 1.00 93.56 120 CYS A N 1
ATOM 980 C CA . CYS A 1 120 ? -9.637 -5.976 8.549 1.00 93.56 120 CYS A CA 1
ATOM 981 C C . CYS A 1 120 ? -10.418 -6.137 7.247 1.00 93.56 120 CYS A C 1
ATOM 983 O O . CYS A 1 120 ? -9.927 -6.734 6.295 1.00 93.56 120 CYS A O 1
ATOM 985 N N . LYS A 1 121 ? -11.619 -5.557 7.188 1.00 95.69 121 LYS A N 1
ATOM 986 C CA . LYS A 1 121 ? -12.387 -5.450 5.946 1.00 95.69 121 LYS A CA 1
ATOM 987 C C . LYS A 1 121 ? -11.906 -4.266 5.121 1.00 95.69 121 LYS A C 1
ATOM 989 O O . LYS A 1 121 ? -11.799 -3.146 5.631 1.00 95.69 121 LYS A O 1
ATOM 994 N N . ILE A 1 122 ? -11.6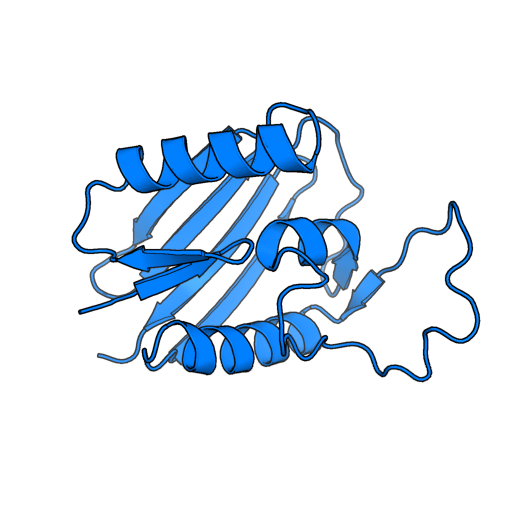08 -4.525 3.854 1.00 97.06 122 ILE A N 1
ATOM 995 C CA . ILE A 1 122 ? -11.053 -3.541 2.933 1.00 97.06 122 ILE A CA 1
ATOM 996 C C . ILE A 1 122 ? -12.104 -3.254 1.872 1.00 97.06 122 ILE A C 1
ATOM 998 O O . ILE A 1 122 ? -12.512 -4.119 1.101 1.00 97.06 122 ILE A O 1
ATOM 1002 N N . LYS A 1 123 ? -12.526 -2.000 1.783 1.00 97.12 123 LYS A N 1
ATOM 1003 C CA . LYS A 1 123 ? -13.453 -1.555 0.751 1.00 97.12 123 LYS A CA 1
ATOM 1004 C C . LYS A 1 123 ? -12.760 -1.537 -0.606 1.00 97.12 123 LYS A C 1
ATOM 1006 O O . LYS A 1 123 ? -13.249 -2.164 -1.548 1.00 97.12 123 LYS A O 1
ATOM 1011 N N . LYS A 1 124 ? -11.600 -0.882 -0.694 1.00 97.31 124 LYS A N 1
ATOM 1012 C CA . LYS A 1 124 ? -10.875 -0.684 -1.953 1.00 97.31 124 LYS A CA 1
ATOM 1013 C C . LYS A 1 124 ? -9.364 -0.680 -1.742 1.00 97.31 124 LYS A C 1
ATOM 1015 O O . LYS A 1 124 ? -8.875 -0.154 -0.747 1.00 97.31 124 LYS A O 1
ATOM 1020 N N . VAL A 1 125 ? -8.646 -1.232 -2.712 1.00 97.50 125 VAL A N 1
ATOM 1021 C CA . VAL A 1 125 ? -7.195 -1.094 -2.859 1.00 97.50 125 VAL A CA 1
ATOM 1022 C C . VAL A 1 125 ? -6.948 -0.375 -4.175 1.00 97.50 125 VAL A C 1
ATOM 1024 O O . VAL A 1 125 ? -7.713 -0.543 -5.123 1.00 97.50 125 VAL A O 1
ATOM 1027 N N . THR A 1 126 ? -5.945 0.488 -4.223 1.00 97.06 126 THR A N 1
ATOM 1028 C CA . THR A 1 126 ? -5.486 1.086 -5.475 1.00 97.06 126 THR A CA 1
ATOM 1029 C C . THR A 1 126 ? -3.980 1.217 -5.436 1.00 97.06 126 THR A C 1
ATOM 1031 O O . THR A 1 126 ? -3.433 1.636 -4.413 1.00 97.06 126 THR A O 1
ATOM 1034 N N . VAL A 1 127 ? -3.322 0.886 -6.540 1.00 94.88 127 VAL A N 1
ATOM 1035 C CA . VAL A 1 127 ? -1.895 1.105 -6.716 1.00 94.88 127 VAL A CA 1
ATOM 1036 C C . VAL A 1 127 ? -1.644 2.083 -7.847 1.00 94.88 127 VAL A C 1
ATOM 1038 O O . VAL A 1 127 ? -2.061 1.894 -8.987 1.00 94.88 127 VAL A O 1
ATOM 1041 N N . THR A 1 128 ? -0.906 3.136 -7.527 1.00 92.50 128 THR A N 1
ATOM 1042 C CA . THR A 1 128 ? -0.467 4.125 -8.503 1.00 92.50 128 THR A CA 1
ATOM 1043 C C . THR A 1 128 ? 1.037 4.028 -8.644 1.00 92.50 128 THR A C 1
ATOM 1045 O O . THR A 1 128 ? 1.774 4.264 -7.691 1.00 92.50 128 THR A O 1
ATOM 1048 N N . GLU A 1 129 ? 1.487 3.705 -9.847 1.00 88.88 129 GLU A N 1
ATOM 1049 C CA . GLU A 1 129 ? 2.897 3.672 -10.196 1.00 88.88 129 GLU A CA 1
ATOM 1050 C C . GLU A 1 129 ? 3.276 4.951 -10.945 1.00 88.88 129 GLU A C 1
ATOM 1052 O O . GLU A 1 129 ? 2.665 5.280 -11.961 1.00 88.88 129 GLU A O 1
ATOM 1057 N N . TRP A 1 130 ? 4.287 5.661 -10.451 1.00 87.62 130 TRP A N 1
ATOM 1058 C CA . TRP A 1 130 ? 4.980 6.743 -11.150 1.00 87.62 130 TRP A CA 1
ATOM 1059 C C . TRP A 1 130 ? 6.454 6.364 -11.316 1.00 87.62 130 TRP A C 1
ATOM 1061 O O . TRP A 1 130 ? 6.962 5.474 -10.635 1.00 87.62 130 TRP A O 1
ATOM 1071 N N . SER A 1 131 ? 7.183 7.094 -12.163 1.00 84.38 131 SER A N 1
ATOM 1072 C CA . SER A 1 131 ? 8.570 6.744 -12.493 1.00 84.38 131 SER A CA 1
ATOM 1073 C C . SER A 1 131 ? 9.487 6.580 -11.279 1.00 84.38 131 SER A C 1
ATOM 1075 O O . SER A 1 131 ? 10.316 5.678 -11.269 1.00 84.38 131 SER A O 1
ATOM 1077 N N . THR A 1 132 ? 9.323 7.408 -10.245 1.00 87.12 132 THR A N 1
ATOM 1078 C CA . THR A 1 132 ? 10.163 7.409 -9.033 1.00 87.12 132 THR A CA 1
ATOM 1079 C C . THR A 1 132 ? 9.440 6.937 -7.779 1.00 87.12 132 THR A C 1
ATOM 1081 O O . THR A 1 132 ? 10.032 6.940 -6.699 1.00 87.12 132 THR A O 1
ATOM 1084 N N . MET A 1 133 ? 8.159 6.583 -7.868 1.00 90.75 133 MET A N 1
ATOM 1085 C CA . MET A 1 133 ? 7.374 6.296 -6.674 1.00 90.75 133 MET A CA 1
ATOM 1086 C C . MET A 1 133 ? 6.233 5.331 -6.935 1.00 90.75 133 MET A C 1
ATOM 1088 O O . MET A 1 133 ? 5.573 5.382 -7.968 1.00 90.75 133 MET A O 1
ATOM 1092 N N . LEU A 1 134 ? 5.972 4.499 -5.938 1.00 93.62 134 LEU A N 1
ATOM 1093 C CA . LEU A 1 134 ? 4.836 3.595 -5.894 1.00 93.62 134 LEU A CA 1
ATOM 1094 C C . LEU A 1 134 ? 3.931 4.016 -4.743 1.00 93.62 134 LEU A C 1
ATOM 1096 O O . LEU A 1 134 ? 4.405 4.195 -3.624 1.00 93.62 134 LEU A O 1
ATOM 1100 N N . ILE A 1 135 ? 2.640 4.177 -5.004 1.00 95.69 135 ILE A N 1
ATOM 1101 C CA . ILE A 1 135 ? 1.651 4.517 -3.983 1.00 95.69 135 ILE A CA 1
ATOM 1102 C C . ILE A 1 135 ? 0.685 3.353 -3.843 1.00 95.69 135 ILE A C 1
ATOM 1104 O O . ILE A 1 135 ? -0.057 3.052 -4.775 1.00 95.69 135 ILE A O 1
ATOM 1108 N N . LEU A 1 136 ? 0.642 2.754 -2.661 1.00 97.44 136 LEU A N 1
ATOM 1109 C CA . LEU A 1 136 ? -0.416 1.850 -2.242 1.00 97.44 136 LEU A CA 1
ATOM 1110 C C . LEU A 1 136 ? -1.451 2.644 -1.443 1.00 97.44 136 LEU A C 1
ATOM 1112 O O . LEU A 1 136 ? -1.127 3.242 -0.418 1.00 97.44 136 LEU A O 1
ATOM 1116 N N . ARG A 1 137 ? -2.710 2.613 -1.872 1.00 98.00 137 ARG A N 1
ATOM 1117 C CA . ARG A 1 137 ? -3.841 3.180 -1.136 1.00 98.00 137 ARG A CA 1
ATOM 1118 C C . ARG A 1 137 ? -4.778 2.061 -0.696 1.00 98.00 137 ARG A C 1
ATOM 1120 O O . ARG A 1 137 ? -5.243 1.286 -1.529 1.00 98.00 137 ARG A O 1
ATOM 1127 N N . VAL A 1 138 ? -5.098 2.015 0.594 1.00 98.12 138 VAL A N 1
ATOM 1128 C CA . VAL A 1 138 ? -6.041 1.049 1.175 1.00 98.12 138 VAL A CA 1
ATOM 1129 C C . VAL A 1 138 ? -7.164 1.805 1.875 1.00 98.12 138 VAL A C 1
ATOM 1131 O O . VAL A 1 138 ? -6.930 2.553 2.821 1.00 98.12 138 VAL A O 1
ATOM 1134 N N . GLU A 1 139 ? -8.392 1.610 1.402 1.00 97.88 139 GLU A N 1
ATOM 1135 C CA . GLU A 1 139 ? -9.618 2.122 2.011 1.00 97.88 139 GLU A CA 1
ATOM 1136 C C . GLU A 1 139 ? -10.294 1.006 2.812 1.00 97.88 139 GLU A C 1
ATOM 1138 O O . GLU A 1 139 ? -10.680 -0.024 2.257 1.00 97.88 139 GLU A O 1
ATOM 1143 N N . PHE A 1 140 ? -10.479 1.221 4.109 1.00 97.00 140 PHE A N 1
ATOM 1144 C CA . PHE A 1 140 ? -11.177 0.304 5.006 1.00 97.00 140 PHE A CA 1
ATOM 1145 C C . PHE A 1 140 ? -12.691 0.534 4.976 1.00 97.00 140 PHE A C 1
ATOM 1147 O O . PHE A 1 140 ? -13.157 1.662 4.768 1.00 97.00 140 PHE A O 1
ATOM 1154 N N . GLU A 1 141 ? -13.458 -0.527 5.233 1.00 94.00 141 GLU A N 1
ATOM 1155 C CA . GLU A 1 141 ? -14.879 -0.379 5.569 1.00 94.00 141 GLU A CA 1
ATOM 1156 C C . GLU A 1 141 ? -15.034 0.445 6.865 1.00 94.00 141 GLU A C 1
ATOM 1158 O O . GLU A 1 141 ? -14.131 0.469 7.711 1.00 94.00 141 GLU A O 1
ATOM 1163 N N . GLN A 1 142 ? -16.140 1.189 6.971 1.00 77.75 142 GLN A N 1
ATOM 1164 C CA . GLN A 1 142 ? -16.460 2.012 8.145 1.00 77.75 142 GLN A CA 1
ATOM 1165 C C . GLN A 1 142 ? -17.068 1.175 9.267 1.00 77.75 142 GLN A C 1
ATOM 1167 O O . GLN A 1 142 ? -17.896 0.292 8.951 1.00 77.75 142 GLN A O 1
#

Radius of gyration: 14.6 Å; chains: 1; bounding box: 37×34×35 Å

pLDDT: mean 85.64, std 14.06, range [41.47, 98.12]